Protein AF-A0A8J3YTD9-F1 (afdb_monomer_lite)

Structure (mmCIF, N/CA/C/O backbone):
data_AF-A0A8J3YTD9-F1
#
_entry.id   AF-A0A8J3YTD9-F1
#
loop_
_atom_site.group_PDB
_atom_site.id
_atom_site.type_symbol
_atom_site.label_atom_id
_atom_site.label_alt_id
_atom_site.label_comp_id
_atom_site.label_asym_id
_atom_site.label_entity_id
_atom_site.label_seq_id
_atom_site.pdbx_PDB_ins_code
_atom_site.Cartn_x
_atom_site.Cartn_y
_atom_site.Cartn_z
_atom_site.occupancy
_atom_site.B_iso_or_equiv
_atom_site.auth_seq_id
_atom_site.auth_comp_id
_atom_site.auth_asym_id
_atom_site.auth_atom_id
_atom_site.pdbx_PDB_model_num
ATOM 1 N N . MET A 1 1 ? -46.440 -43.676 -33.355 1.00 41.50 1 MET A N 1
ATOM 2 C CA . MET A 1 1 ? -45.958 -42.284 -33.492 1.00 41.50 1 MET A CA 1
ATOM 3 C C . MET A 1 1 ? -46.789 -41.432 -32.547 1.00 41.50 1 MET A C 1
ATOM 5 O O . MET A 1 1 ? -47.995 -41.354 -32.734 1.00 41.50 1 MET A O 1
ATOM 9 N N . GLY A 1 2 ? -46.187 -40.979 -31.445 1.00 42.06 2 GLY A N 1
ATOM 10 C CA . GLY A 1 2 ? -46.887 -40.362 -30.315 1.00 42.06 2 GLY A CA 1
ATOM 11 C C . GLY A 1 2 ? -47.196 -38.883 -30.542 1.00 42.06 2 GLY A C 1
ATOM 12 O O . GLY A 1 2 ? -46.351 -38.129 -31.014 1.00 42.06 2 GLY A O 1
ATOM 13 N N . VAL A 1 3 ? -48.420 -38.507 -30.192 1.00 53.19 3 VAL A N 1
ATOM 14 C C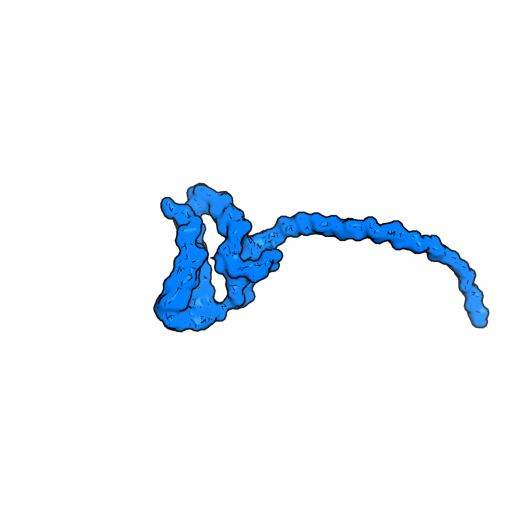A . VAL A 1 3 ? -48.952 -37.144 -30.106 1.00 53.19 3 VAL A CA 1
ATOM 15 C C . VAL A 1 3 ? -48.656 -36.576 -28.719 1.00 53.19 3 VAL A C 1
ATOM 17 O O . VAL A 1 3 ? -49.053 -37.196 -27.737 1.00 53.19 3 VAL A O 1
ATOM 20 N N . TYR A 1 4 ? -48.088 -35.368 -28.637 1.00 43.94 4 TYR A N 1
ATOM 21 C CA . TYR A 1 4 ? -48.217 -34.516 -27.449 1.00 43.94 4 TYR A CA 1
ATOM 22 C C . TYR A 1 4 ? -48.525 -33.076 -27.858 1.00 43.94 4 TYR A C 1
ATOM 24 O O . TYR A 1 4 ? -47.891 -32.485 -28.729 1.00 43.94 4 TYR A O 1
ATOM 32 N N . LYS A 1 5 ? -49.570 -32.572 -27.214 1.00 41.69 5 LYS A N 1
ATOM 33 C CA . LYS A 1 5 ? -50.223 -31.274 -27.340 1.00 41.69 5 LYS A CA 1
ATOM 34 C C . LYS A 1 5 ? -49.495 -30.202 -26.517 1.00 41.69 5 LYS A C 1
ATOM 36 O O . LYS A 1 5 ? -49.122 -30.463 -25.385 1.00 41.69 5 LYS A O 1
ATOM 41 N N . SER A 1 6 ? -49.508 -28.991 -27.074 1.00 43.78 6 SER A N 1
ATOM 42 C CA . SER A 1 6 ? -49.894 -27.712 -26.449 1.00 43.78 6 SER A CA 1
ATOM 43 C C . SER A 1 6 ? -49.101 -27.065 -25.298 1.00 43.78 6 SER A C 1
ATOM 45 O O . SER A 1 6 ? -48.844 -27.658 -24.262 1.00 43.78 6 SER A O 1
ATOM 47 N N . ALA A 1 7 ? -49.032 -25.734 -25.473 1.00 40.91 7 ALA A N 1
ATOM 48 C CA . ALA A 1 7 ? -49.181 -24.648 -24.496 1.00 40.91 7 ALA A CA 1
ATOM 49 C C . ALA A 1 7 ? -47.930 -24.187 -23.732 1.00 40.91 7 ALA A C 1
ATOM 51 O O . ALA A 1 7 ? -47.464 -24.847 -22.816 1.00 40.91 7 ALA A O 1
ATOM 52 N N . ALA A 1 8 ? -47.464 -22.971 -24.030 1.00 41.03 8 ALA A N 1
ATOM 53 C CA . ALA A 1 8 ? -47.865 -21.752 -23.313 1.00 41.03 8 ALA A CA 1
ATOM 54 C C . ALA A 1 8 ? -46.866 -20.618 -23.609 1.00 41.03 8 ALA A C 1
ATOM 56 O O . ALA A 1 8 ? -45.667 -20.756 -23.388 1.00 41.03 8 ALA A O 1
ATOM 57 N N . SER A 1 9 ? -47.364 -19.477 -24.090 1.00 48.28 9 SER A N 1
ATOM 58 C CA . SER A 1 9 ? -46.659 -18.193 -23.971 1.00 48.28 9 SER A CA 1
ATOM 59 C C . SER A 1 9 ? -46.639 -17.771 -22.487 1.00 48.28 9 SER A C 1
ATOM 61 O O . SER A 1 9 ? -47.534 -18.171 -21.739 1.00 48.28 9 SER A O 1
ATOM 63 N N . PRO A 1 10 ? -45.665 -16.958 -22.046 1.00 46.75 10 PRO A N 1
ATOM 64 C CA . PRO A 1 10 ? -45.774 -15.530 -22.319 1.00 46.75 10 PRO A CA 1
ATOM 65 C C . PRO A 1 10 ? -44.469 -14.894 -22.804 1.00 46.75 10 PRO A C 1
ATOM 67 O O . PRO A 1 10 ? -43.364 -15.233 -22.388 1.00 46.75 10 PRO A O 1
ATOM 70 N N . LEU A 1 11 ? -44.648 -13.896 -23.664 1.00 53.97 11 LEU A N 1
ATOM 71 C CA . LEU A 1 11 ? -43.687 -12.832 -23.900 1.00 53.97 11 LEU A CA 1
ATOM 72 C C . LEU A 1 11 ? -43.410 -12.152 -22.553 1.00 53.97 11 LEU A C 1
ATOM 74 O O . LEU A 1 11 ? -44.221 -11.358 -22.077 1.00 53.97 11 LEU A O 1
ATOM 78 N N . TYR A 1 12 ? -42.281 -12.477 -21.924 1.00 49.25 12 TYR A N 1
ATOM 79 C CA . TYR A 1 12 ? -41.755 -11.681 -20.823 1.00 49.25 12 TYR A CA 1
ATOM 80 C C . TYR A 1 12 ? -41.248 -10.360 -21.402 1.00 49.25 12 TYR A C 1
ATOM 82 O O . TYR A 1 12 ? -40.082 -10.194 -21.748 1.00 49.25 12 TYR A O 1
ATOM 90 N N . GLY A 1 13 ? -42.164 -9.399 -21.497 1.00 50.91 13 GLY A N 1
ATOM 91 C CA . GLY A 1 13 ? -41.803 -8.007 -21.347 1.00 50.91 13 GLY A CA 1
ATOM 92 C C . GLY A 1 13 ? -41.205 -7.833 -19.958 1.00 50.91 13 GLY A C 1
ATOM 93 O O . GLY A 1 13 ? -41.908 -7.935 -18.956 1.00 50.91 13 GLY A O 1
ATOM 94 N N . ARG A 1 14 ? -39.899 -7.594 -19.897 1.00 50.03 14 ARG A N 1
ATOM 95 C CA . ARG A 1 14 ? -39.269 -6.938 -18.757 1.00 50.03 14 ARG A CA 1
ATOM 96 C C . ARG A 1 14 ? -37.963 -6.318 -19.229 1.00 50.03 14 ARG A C 1
ATOM 98 O O . ARG A 1 14 ? -36.913 -6.947 -19.174 1.00 50.03 14 ARG A O 1
ATOM 105 N N . SER A 1 15 ? -38.042 -5.048 -19.625 1.00 54.59 15 SER A N 1
ATOM 106 C CA . SER A 1 15 ? -36.975 -4.087 -19.343 1.00 54.59 15 SER A CA 1
ATOM 107 C C . SER A 1 15 ? -36.804 -4.039 -17.825 1.00 54.59 15 SER A C 1
ATOM 109 O O . SER A 1 15 ? -37.340 -3.179 -17.135 1.00 54.59 15 SER A O 1
ATOM 111 N N . GLY A 1 16 ? -36.163 -5.067 -17.285 1.00 48.03 16 GLY A N 1
ATOM 112 C CA . GLY A 1 16 ? -35.651 -5.079 -15.937 1.00 48.03 16 GLY A CA 1
ATOM 113 C C . GLY A 1 16 ? -34.272 -4.481 -16.042 1.00 48.03 16 GLY A C 1
ATOM 114 O O . GLY A 1 16 ? -33.352 -5.168 -16.470 1.00 48.03 16 GLY A O 1
ATOM 115 N N . MET A 1 17 ? -34.166 -3.203 -15.683 1.00 50.75 17 MET A N 1
ATOM 116 C CA . MET A 1 17 ? -32.997 -2.676 -14.991 1.00 50.75 17 MET A CA 1
ATOM 117 C C . MET A 1 17 ? -32.401 -3.831 -14.182 1.00 50.75 17 MET A C 1
ATOM 119 O O . MET A 1 17 ? -33.060 -4.355 -13.275 1.00 50.75 17 MET A O 1
ATOM 123 N N . LEU A 1 18 ? -31.232 -4.323 -14.610 1.00 53.38 18 LEU A N 1
ATOM 124 C CA . LEU A 1 18 ? -30.436 -5.170 -13.737 1.00 53.38 18 LEU A CA 1
ATOM 125 C C . LEU A 1 18 ? -30.362 -4.383 -12.429 1.00 53.38 18 LEU A C 1
ATOM 127 O O . LEU A 1 18 ? -30.161 -3.169 -12.504 1.00 53.38 18 LEU A O 1
ATOM 131 N N . PRO A 1 19 ? -30.588 -4.992 -11.255 1.00 45.53 19 PRO A N 1
ATOM 132 C CA . PRO A 1 19 ? -30.117 -4.332 -10.058 1.00 45.53 19 PRO A CA 1
ATOM 133 C C . PRO A 1 19 ? -28.653 -4.023 -10.365 1.00 45.53 19 PRO A C 1
ATOM 135 O O . PRO A 1 19 ? -27.883 -4.940 -10.661 1.00 45.53 19 PRO A O 1
ATOM 138 N N . GLU A 1 20 ? -28.296 -2.740 -10.424 1.00 53.94 20 GLU A N 1
ATOM 139 C CA . GLU A 1 20 ? -26.940 -2.313 -10.143 1.00 53.94 20 GLU A CA 1
ATOM 140 C C . GLU A 1 20 ? -26.677 -2.919 -8.777 1.00 53.94 20 GLU A C 1
ATOM 142 O O . GLU A 1 20 ? -27.074 -2.378 -7.744 1.00 53.94 20 GLU A O 1
ATOM 147 N N . PHE A 1 21 ? -26.182 -4.160 -8.791 1.00 50.97 21 PHE A N 1
ATOM 148 C CA . PHE A 1 21 ? -25.705 -4.825 -7.615 1.00 50.97 21 PHE A CA 1
ATOM 149 C C . PHE A 1 21 ? -24.708 -3.810 -7.100 1.00 50.97 21 PHE A C 1
ATOM 151 O O . PHE A 1 21 ? -23.677 -3.582 -7.732 1.00 50.97 21 PHE A O 1
ATOM 158 N N . GLY A 1 22 ? -25.072 -3.127 -6.017 1.00 56.09 22 GLY A N 1
ATOM 159 C CA . GLY A 1 22 ? -24.107 -2.525 -5.132 1.00 56.09 22 GLY A CA 1
ATOM 160 C C . GLY A 1 22 ? -23.263 -3.697 -4.689 1.00 56.09 22 GLY A C 1
ATOM 161 O O . GLY A 1 22 ? -23.567 -4.367 -3.705 1.00 56.09 22 GLY A O 1
ATOM 162 N N . THR A 1 23 ? -22.295 -4.053 -5.523 1.00 49.81 23 THR A N 1
ATOM 163 C CA . THR A 1 23 ? -21.269 -4.988 -5.181 1.00 49.81 23 THR A CA 1
ATOM 164 C C . THR A 1 23 ? -20.494 -4.216 -4.144 1.00 49.81 23 THR A C 1
ATOM 166 O O . THR A 1 23 ? -19.705 -3.337 -4.480 1.00 49.81 23 THR A O 1
ATOM 169 N N . ASP A 1 24 ? -20.764 -4.506 -2.873 1.00 58.31 24 ASP A N 1
ATOM 170 C CA . ASP A 1 24 ? -19.798 -4.317 -1.796 1.00 58.31 24 ASP A CA 1
ATOM 171 C C . ASP A 1 24 ? -18.596 -5.217 -2.123 1.00 58.31 24 ASP A C 1
ATOM 173 O O . ASP A 1 24 ? -18.348 -6.263 -1.529 1.00 58.31 24 ASP A O 1
ATOM 177 N N . THR A 1 25 ? -17.927 -4.912 -3.229 1.00 69.69 25 THR A N 1
ATOM 178 C CA . THR A 1 25 ? -16.768 -5.631 -3.700 1.00 69.69 25 THR A CA 1
ATOM 179 C C . THR A 1 25 ? -15.661 -5.211 -2.772 1.00 69.69 25 THR A C 1
ATOM 181 O O . THR A 1 25 ? -15.274 -4.044 -2.715 1.00 69.69 25 THR A O 1
ATOM 184 N N . VAL A 1 26 ? -15.182 -6.175 -1.996 1.00 84.69 26 VAL A N 1
ATOM 185 C CA . VAL A 1 26 ? -14.061 -5.968 -1.094 1.00 84.69 26 VAL A CA 1
ATOM 186 C C . VAL A 1 26 ? -12.872 -5.515 -1.938 1.00 84.69 26 VAL A C 1
ATOM 188 O O . VAL A 1 26 ? -12.359 -6.267 -2.766 1.00 84.69 26 VAL A O 1
ATOM 191 N N . HIS A 1 27 ? -12.452 -4.268 -1.742 1.00 92.56 27 HIS A N 1
ATOM 192 C CA . HIS A 1 27 ? -11.261 -3.732 -2.379 1.00 92.56 27 HIS A CA 1
ATOM 193 C C . HIS A 1 27 ? -10.043 -4.425 -1.753 1.00 92.56 27 HIS A C 1
ATOM 195 O O . HIS A 1 27 ? -9.697 -4.148 -0.607 1.00 92.56 27 HIS A O 1
ATOM 201 N N . VAL A 1 28 ? -9.432 -5.358 -2.488 1.00 92.62 28 VAL A N 1
ATOM 202 C CA . VAL A 1 28 ? -8.261 -6.157 -2.081 1.00 92.62 28 VAL A CA 1
ATOM 203 C C . VAL A 1 28 ? -7.212 -6.174 -3.197 1.00 92.62 28 VAL A C 1
ATOM 205 O O . VAL A 1 28 ? -7.579 -6.004 -4.367 1.00 92.62 28 VAL A O 1
ATOM 208 N N . PRO A 1 29 ? -5.923 -6.402 -2.880 1.00 95.38 29 PRO A N 1
ATOM 209 C CA . PRO A 1 29 ? -4.887 -6.511 -3.900 1.00 95.38 29 PRO A CA 1
ATOM 210 C C . PRO A 1 29 ? -5.090 -7.760 -4.766 1.00 95.38 29 PRO A C 1
ATOM 212 O O . PRO A 1 29 ? -5.156 -8.878 -4.261 1.00 95.38 29 PRO A O 1
ATOM 215 N N . GLY A 1 30 ? -5.136 -7.566 -6.078 1.00 95.06 30 GLY A N 1
ATOM 216 C CA . GLY A 1 30 ? -4.968 -8.597 -7.092 1.00 95.06 30 GLY A CA 1
ATOM 217 C C . GLY A 1 30 ? -3.495 -8.695 -7.463 1.00 95.06 30 GLY A C 1
ATOM 218 O O . GLY A 1 30 ? -2.929 -7.773 -8.045 1.00 95.06 30 GLY A O 1
ATOM 219 N N . THR A 1 31 ? -2.855 -9.792 -7.073 1.00 93.19 31 THR A N 1
ATOM 220 C CA . THR A 1 31 ? -1.471 -10.103 -7.443 1.00 93.19 31 THR A CA 1
ATOM 221 C C . THR A 1 31 ? -1.452 -10.988 -8.695 1.00 93.19 31 THR A C 1
ATOM 223 O O . THR A 1 31 ? -2.392 -11.758 -8.908 1.00 93.19 31 THR A O 1
ATOM 226 N N . PRO A 1 32 ? -0.400 -10.920 -9.533 1.00 93.88 32 PRO A N 1
ATOM 227 C CA . PRO A 1 32 ? 0.861 -10.187 -9.351 1.00 93.88 32 PRO A CA 1
ATOM 228 C C . PRO A 1 32 ? 0.869 -8.761 -9.926 1.00 93.88 32 PRO A C 1
ATOM 230 O O . PRO A 1 32 ? 1.872 -8.071 -9.808 1.00 93.88 32 PRO A O 1
ATOM 233 N N . ASP A 1 33 ? -0.207 -8.299 -10.563 1.00 94.69 33 ASP A N 1
ATOM 234 C CA . ASP A 1 33 ? -0.247 -6.986 -11.226 1.00 94.69 33 ASP A CA 1
ATOM 235 C C . ASP A 1 33 ? -0.542 -5.807 -10.280 1.00 94.69 33 ASP A C 1
ATOM 237 O O . ASP A 1 33 ? -0.433 -4.644 -10.677 1.00 94.69 33 ASP A O 1
ATOM 241 N N . TRP A 1 34 ? -0.874 -6.098 -9.019 1.00 96.06 34 TRP A N 1
ATOM 242 C CA . TRP A 1 34 ? -1.171 -5.125 -7.965 1.00 96.06 34 TRP A CA 1
ATOM 243 C C . TRP A 1 34 ? -2.257 -4.130 -8.372 1.00 96.06 34 TRP A C 1
ATOM 245 O O . TRP A 1 34 ? -2.163 -2.920 -8.131 1.00 96.06 34 TRP A O 1
ATOM 255 N N . ARG A 1 35 ? -3.325 -4.655 -8.974 1.00 96.44 35 ARG A N 1
ATOM 256 C CA . ARG A 1 35 ? -4.576 -3.931 -9.206 1.00 96.44 35 ARG A CA 1
ATOM 257 C C . ARG A 1 35 ? -5.631 -4.390 -8.232 1.00 96.44 35 ARG A C 1
ATOM 259 O O . ARG A 1 35 ? -5.630 -5.526 -7.782 1.00 96.44 35 ARG A O 1
ATOM 266 N N . CYS A 1 36 ? -6.542 -3.504 -7.883 1.00 95.44 36 CYS A N 1
ATOM 267 C CA . CYS A 1 36 ? -7.652 -3.885 -7.040 1.00 95.44 36 CYS A CA 1
ATOM 268 C C . CYS A 1 36 ? -8.589 -4.836 -7.789 1.00 95.44 36 CYS A C 1
ATOM 270 O O . CYS A 1 36 ? -8.971 -4.565 -8.926 1.00 95.44 36 CYS A O 1
ATOM 272 N N . ILE A 1 37 ? -9.009 -5.915 -7.131 1.00 92.75 37 ILE A N 1
ATOM 273 C CA . ILE A 1 37 ? -9.948 -6.884 -7.716 1.00 92.75 37 ILE A CA 1
ATOM 274 C C . ILE A 1 37 ? -11.338 -6.261 -7.943 1.00 92.75 37 ILE A C 1
ATOM 276 O O . ILE A 1 37 ? -12.040 -6.650 -8.871 1.00 92.75 37 ILE A O 1
ATOM 280 N N . ALA A 1 38 ? -11.729 -5.286 -7.117 1.00 91.06 38 ALA A N 1
ATOM 281 C CA . ALA A 1 38 ? -13.042 -4.647 -7.178 1.00 91.06 38 ALA A CA 1
ATOM 282 C C . ALA A 1 38 ? -13.181 -3.679 -8.365 1.00 91.06 38 ALA A C 1
ATOM 284 O O . ALA A 1 38 ? -14.130 -3.767 -9.137 1.00 91.06 38 ALA A O 1
ATOM 285 N N . ASP A 1 39 ? -12.235 -2.749 -8.501 1.00 92.12 39 ASP A N 1
ATOM 286 C CA . ASP A 1 39 ? -12.315 -1.618 -9.432 1.00 92.12 39 ASP A CA 1
ATOM 287 C C . ASP A 1 39 ? -11.233 -1.634 -10.526 1.00 92.12 39 ASP A C 1
ATOM 289 O O . ASP A 1 39 ? -11.245 -0.789 -11.417 1.00 92.12 39 ASP A O 1
ATOM 293 N N . GLY A 1 40 ? -10.275 -2.567 -10.488 1.00 92.88 40 GLY A N 1
ATOM 294 C CA . GLY A 1 40 ? -9.189 -2.683 -11.476 1.00 92.88 40 GLY A CA 1
ATOM 295 C C . GLY A 1 40 ? -8.154 -1.546 -11.440 1.00 92.88 40 GLY A C 1
ATOM 296 O O . GLY A 1 40 ? -7.153 -1.577 -12.173 1.00 92.88 40 GLY A O 1
ATOM 297 N N . ALA A 1 41 ? -8.366 -0.539 -10.588 1.00 93.88 41 ALA A N 1
ATOM 298 C CA . ALA A 1 41 ? -7.431 0.551 -10.354 1.00 93.88 41 ALA A CA 1
ATOM 299 C C . ALA A 1 41 ? -6.143 0.040 -9.700 1.00 93.88 41 ALA A C 1
ATOM 301 O O . ALA A 1 41 ? -6.083 -1.067 -9.166 1.00 93.88 41 ALA A O 1
ATOM 302 N N . ARG A 1 42 ? -5.090 0.860 -9.720 1.00 94.56 42 ARG A N 1
ATOM 303 C CA . ARG A 1 42 ? -3.837 0.513 -9.046 1.00 94.56 42 ARG A CA 1
ATOM 304 C C . ARG A 1 42 ? -4.070 0.369 -7.541 1.00 94.56 42 ARG A C 1
ATOM 306 O O . ARG A 1 42 ? -4.648 1.262 -6.925 1.00 94.56 42 ARG A O 1
ATOM 313 N N . TRP A 1 43 ? -3.613 -0.740 -6.967 1.00 94.62 43 TRP A N 1
ATOM 314 C CA . TRP A 1 43 ? -3.680 -0.969 -5.532 1.00 94.62 43 TRP A CA 1
ATOM 315 C C . TRP A 1 43 ? -2.551 -0.216 -4.795 1.00 94.62 43 TRP A C 1
ATOM 317 O O . TRP A 1 43 ? -1.395 -0.310 -5.219 1.00 94.62 43 TRP A O 1
ATOM 327 N N . PRO A 1 44 ? -2.839 0.461 -3.666 1.00 96.06 44 PRO A N 1
ATOM 328 C CA . PRO A 1 44 ? -4.156 0.603 -3.044 1.00 96.06 44 PRO A CA 1
ATOM 329 C C . PRO A 1 44 ? -5.024 1.681 -3.719 1.00 96.06 44 PRO A C 1
ATOM 331 O O . PRO A 1 44 ? -4.659 2.859 -3.814 1.00 96.06 44 PRO A O 1
ATOM 334 N N . CYS A 1 45 ? -6.223 1.282 -4.151 1.00 95.69 45 CYS A N 1
ATOM 335 C CA . CYS A 1 45 ? -7.220 2.208 -4.688 1.00 95.69 45 CYS A CA 1
ATOM 336 C C . CYS A 1 45 ? -7.825 3.063 -3.566 1.00 95.69 45 CYS A C 1
ATOM 338 O O . CYS A 1 45 ? -7.659 2.759 -2.388 1.00 95.69 45 CYS A O 1
ATOM 340 N N . GLU A 1 46 ? -8.507 4.156 -3.905 1.00 94.25 46 GLU A N 1
ATOM 341 C CA . GLU A 1 46 ? -9.014 5.107 -2.904 1.00 94.25 46 GLU A CA 1
ATOM 342 C C . GLU A 1 46 ? -9.965 4.455 -1.887 1.00 94.25 46 GLU A C 1
ATOM 344 O O . GLU A 1 46 ? -9.765 4.597 -0.682 1.00 94.25 46 GLU A O 1
ATOM 349 N N . ALA A 1 47 ? -10.926 3.655 -2.355 1.00 93.38 47 ALA A N 1
ATOM 350 C CA . ALA A 1 47 ? -11.837 2.915 -1.484 1.00 93.38 47 ALA A CA 1
ATOM 351 C C . ALA A 1 47 ? -11.107 1.864 -0.624 1.00 93.38 47 ALA A C 1
ATOM 353 O O . ALA A 1 47 ? -11.414 1.701 0.556 1.00 93.38 47 ALA A O 1
ATOM 354 N N . GLY A 1 48 ? -10.087 1.195 -1.177 1.00 94.31 48 GLY A N 1
ATOM 355 C CA . GLY A 1 48 ? -9.225 0.284 -0.419 1.00 94.31 48 GLY A CA 1
ATOM 356 C C . GLY A 1 48 ? -8.457 0.998 0.696 1.00 94.31 48 GLY A C 1
ATOM 357 O O . GLY A 1 48 ? -8.376 0.481 1.807 1.00 94.31 48 GLY A O 1
ATOM 358 N N . ARG A 1 49 ? -7.955 2.213 0.431 1.00 95.12 49 ARG A N 1
ATOM 359 C CA . ARG A 1 49 ? -7.278 3.055 1.431 1.00 95.12 49 ARG A CA 1
ATOM 360 C C . ARG A 1 49 ? -8.215 3.452 2.565 1.00 95.12 49 ARG A C 1
ATOM 362 O O . ARG A 1 49 ? -7.857 3.278 3.723 1.00 95.12 49 ARG A O 1
ATOM 369 N N . GLN A 1 50 ? -9.418 3.929 2.245 1.00 93.94 50 GLN A N 1
ATOM 370 C CA . GLN A 1 50 ? -10.425 4.291 3.252 1.00 93.94 50 GLN A CA 1
ATOM 371 C C . GLN A 1 50 ? -10.775 3.089 4.137 1.00 93.94 50 GLN A C 1
ATOM 373 O O . GLN A 1 50 ? -10.639 3.161 5.357 1.00 93.94 50 GLN A O 1
ATOM 378 N N . ARG A 1 51 ? -11.096 1.946 3.519 1.00 92.44 51 ARG A N 1
ATOM 379 C CA . ARG A 1 51 ? -11.432 0.711 4.235 1.00 92.44 51 ARG A CA 1
ATOM 380 C C . ARG A 1 51 ? -10.299 0.229 5.140 1.00 92.44 51 ARG A C 1
ATOM 382 O O . ARG A 1 51 ? -10.552 -0.161 6.274 1.00 92.44 51 ARG A O 1
ATOM 389 N N . LEU A 1 52 ? -9.057 0.240 4.658 1.00 93.75 52 LEU A N 1
ATOM 390 C CA . LEU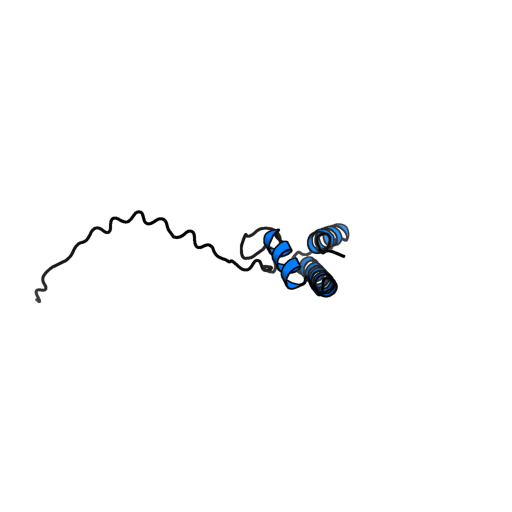 A 1 52 ? -7.898 -0.157 5.458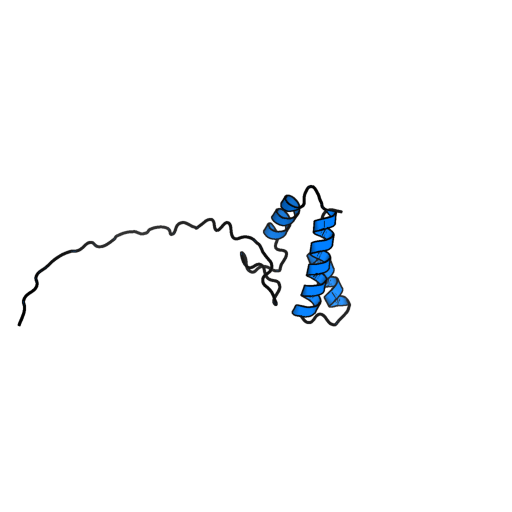 1.00 93.75 52 LEU A CA 1
ATOM 391 C C . LEU A 1 52 ? -7.655 0.800 6.631 1.00 93.75 52 LEU A C 1
ATOM 393 O O . LEU A 1 52 ? -7.377 0.335 7.734 1.00 93.75 52 LEU A O 1
ATOM 397 N N . THR A 1 53 ? -7.794 2.112 6.422 1.00 94.69 53 THR A N 1
ATOM 398 C CA . THR A 1 53 ? -7.710 3.098 7.511 1.00 94.69 53 THR A CA 1
ATOM 399 C C . THR A 1 53 ? -8.767 2.831 8.574 1.00 94.69 53 THR A C 1
ATOM 401 O O . THR A 1 53 ? -8.440 2.804 9.754 1.00 94.69 53 THR A O 1
ATOM 404 N N . GLU A 1 54 ? -10.017 2.589 8.178 1.00 93.44 54 GLU A N 1
ATOM 405 C CA . GLU A 1 54 ? -11.111 2.287 9.108 1.00 93.44 54 GLU A CA 1
ATOM 406 C C . GLU A 1 54 ? -10.859 0.986 9.882 1.00 93.44 54 GLU A C 1
ATOM 408 O O . GLU A 1 54 ? -11.009 0.944 11.101 1.00 93.44 54 GLU A O 1
ATOM 413 N N . GLN A 1 55 ? -10.415 -0.070 9.193 1.00 93.50 55 GLN A N 1
ATOM 414 C CA . GLN A 1 55 ? -10.113 -1.370 9.802 1.00 93.50 55 GLN A CA 1
ATOM 415 C C . GLN A 1 55 ? -8.955 -1.319 10.805 1.00 93.50 55 GLN A C 1
ATOM 417 O O . GLN A 1 55 ? -8.908 -2.125 11.736 1.00 93.50 55 GLN A O 1
ATOM 422 N N . HIS A 1 56 ? -8.021 -0.390 10.612 1.00 95.12 56 HIS A N 1
ATOM 423 C CA . HIS A 1 56 ? -6.839 -0.213 11.448 1.00 95.12 56 HIS A CA 1
ATOM 424 C C . HIS A 1 56 ? -6.857 1.105 12.232 1.00 95.12 56 HIS A C 1
ATOM 426 O O . HIS A 1 56 ? -5.803 1.545 12.692 1.00 95.12 56 HIS A O 1
ATOM 432 N N . ALA A 1 57 ? -8.028 1.721 12.426 1.00 93.12 57 ALA A N 1
ATOM 433 C CA . ALA A 1 57 ? -8.147 3.027 13.075 1.00 93.12 57 ALA A CA 1
ATOM 434 C C . ALA A 1 57 ? -7.525 3.045 14.483 1.00 93.12 57 ALA A C 1
ATOM 436 O O . ALA A 1 57 ? -6.834 3.993 14.846 1.00 93.12 57 ALA A O 1
ATOM 437 N N . ASP A 1 58 ? -7.689 1.960 15.246 1.00 94.88 58 ASP A N 1
ATOM 438 C CA . ASP A 1 58 ? -7.104 1.814 16.586 1.00 94.88 58 ASP A CA 1
ATOM 439 C C . ASP A 1 58 ? -5.613 1.427 16.569 1.00 94.88 58 ASP A C 1
ATOM 441 O O . ASP A 1 58 ? -4.941 1.464 17.602 1.00 94.88 58 ASP A O 1
ATOM 445 N N . ARG A 1 59 ? -5.090 0.986 15.417 1.00 93.19 59 ARG A N 1
ATOM 446 C CA . ARG A 1 59 ? -3.739 0.418 15.260 1.00 93.19 59 ARG A CA 1
ATOM 447 C C . ARG A 1 59 ? -3.076 0.876 13.948 1.00 93.19 59 ARG A C 1
ATOM 449 O O . ARG A 1 59 ? -2.747 0.039 13.103 1.00 93.19 59 ARG A O 1
ATOM 456 N N . PRO A 1 60 ? -2.802 2.183 13.777 1.00 91.56 60 PRO A N 1
ATOM 457 C CA . PRO A 1 60 ? -2.197 2.719 12.550 1.00 91.56 60 PRO A CA 1
ATOM 458 C C . PRO A 1 60 ? -0.793 2.155 12.267 1.00 91.56 60 PRO A C 1
ATOM 460 O O . PRO A 1 60 ? -0.404 1.989 11.111 1.00 91.56 60 PRO A O 1
ATOM 463 N N . ALA A 1 61 ? -0.044 1.769 13.307 1.00 94.50 61 ALA A N 1
ATOM 464 C CA . ALA A 1 61 ? 1.257 1.113 13.159 1.00 94.50 61 ALA A CA 1
ATOM 465 C C . ALA A 1 61 ? 1.164 -0.269 12.475 1.00 94.50 61 ALA A C 1
ATOM 467 O O . ALA A 1 61 ? 2.062 -0.639 11.709 1.00 94.50 61 ALA A O 1
ATOM 468 N N . ASP A 1 62 ? 0.072 -1.011 12.700 1.00 95.62 62 ASP A N 1
ATOM 469 C CA . ASP A 1 62 ? -0.170 -2.297 12.034 1.00 95.62 62 ASP A CA 1
ATOM 470 C C . ASP A 1 62 ? -0.419 -2.074 10.540 1.00 95.62 62 ASP A C 1
ATOM 472 O O . ASP A 1 62 ? 0.136 -2.793 9.708 1.00 95.62 62 ASP A O 1
ATOM 476 N N . LEU A 1 63 ? -1.194 -1.039 10.192 1.00 95.81 63 LEU A N 1
ATOM 477 C CA . LEU A 1 63 ? -1.444 -0.664 8.802 1.00 95.81 63 LEU A CA 1
ATOM 478 C C . LEU A 1 63 ? -0.154 -0.254 8.089 1.00 95.81 63 LEU A C 1
ATOM 480 O O . LEU A 1 63 ? 0.115 -0.719 6.983 1.00 95.81 63 LEU A O 1
ATOM 484 N N . LEU A 1 64 ? 0.678 0.567 8.733 1.00 96.50 64 LEU A N 1
ATOM 485 C CA . LEU A 1 64 ? 1.972 0.966 8.183 1.00 96.50 64 LEU A CA 1
ATOM 486 C C . LEU A 1 64 ? 2.863 -0.252 7.907 1.00 96.50 64 LEU A C 1
ATOM 488 O O . LEU A 1 64 ? 3.489 -0.344 6.850 1.00 96.50 64 LEU A O 1
ATOM 492 N N . THR A 1 65 ? 2.905 -1.198 8.843 1.00 96.88 65 THR A N 1
ATOM 493 C CA . THR A 1 65 ? 3.679 -2.439 8.702 1.00 96.88 65 THR A CA 1
ATOM 494 C C . THR A 1 65 ? 3.147 -3.297 7.554 1.00 96.88 65 THR A C 1
ATOM 496 O O . THR A 1 65 ? 3.925 -3.743 6.709 1.00 96.88 65 THR A O 1
ATOM 499 N N . LEU A 1 66 ? 1.824 -3.471 7.475 1.00 95.88 66 LEU A N 1
ATOM 500 C CA . LEU A 1 66 ? 1.156 -4.198 6.397 1.00 95.88 66 LEU A CA 1
ATOM 501 C C . LEU A 1 66 ? 1.462 -3.582 5.025 1.00 95.88 66 LEU A C 1
ATOM 503 O O . LEU A 1 66 ? 1.788 -4.304 4.078 1.00 95.88 66 LEU A O 1
ATOM 507 N N . MET A 1 67 ? 1.387 -2.254 4.913 1.00 97.31 67 MET A N 1
ATOM 508 C CA . MET A 1 67 ? 1.619 -1.563 3.647 1.00 97.31 67 MET A CA 1
ATOM 509 C C . MET A 1 67 ? 3.083 -1.583 3.217 1.00 97.31 67 MET A C 1
ATOM 511 O O . MET A 1 67 ? 3.351 -1.743 2.027 1.00 97.31 67 MET A O 1
ATOM 515 N N . LYS A 1 68 ? 4.033 -1.513 4.156 1.00 97.19 68 LYS A N 1
ATOM 516 C CA . LYS A 1 68 ? 5.463 -1.694 3.860 1.00 97.19 68 LYS A CA 1
ATOM 517 C C . LYS A 1 68 ? 5.757 -3.094 3.325 1.00 97.19 68 LYS A C 1
ATOM 519 O O . LYS A 1 68 ? 6.352 -3.217 2.258 1.00 97.19 68 LYS A O 1
ATOM 524 N N . ALA A 1 69 ? 5.264 -4.133 4.000 1.00 97.06 69 ALA A N 1
ATOM 525 C CA . ALA A 1 69 ? 5.433 -5.514 3.544 1.00 97.06 69 ALA A CA 1
ATOM 526 C C . ALA A 1 69 ? 4.788 -5.745 2.163 1.00 97.06 69 ALA A C 1
ATOM 528 O O . ALA A 1 69 ? 5.354 -6.418 1.298 1.00 97.06 69 ALA A O 1
ATOM 529 N N . SER A 1 70 ? 3.620 -5.138 1.927 1.00 96.44 70 SER A N 1
ATOM 530 C CA . SER A 1 70 ? 2.943 -5.176 0.626 1.00 96.44 70 SER A CA 1
ATOM 531 C C . SER A 1 70 ? 3.757 -4.473 -0.463 1.00 96.44 70 SER A C 1
ATOM 533 O O . 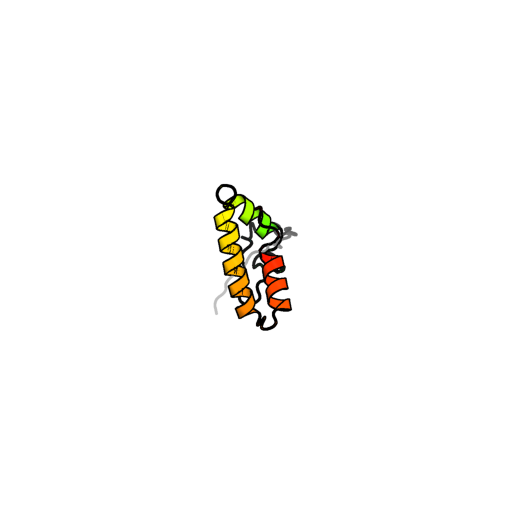SER A 1 70 ? 3.881 -5.002 -1.563 1.00 96.44 70 SER A O 1
ATOM 535 N N . ALA A 1 71 ? 4.373 -3.326 -0.160 1.00 96.69 71 ALA A N 1
ATOM 536 C CA . ALA A 1 71 ? 5.230 -2.602 -1.095 1.00 96.69 71 ALA A CA 1
ATOM 537 C C . ALA A 1 71 ? 6.467 -3.406 -1.503 1.00 96.69 71 ALA A C 1
ATOM 539 O O . ALA A 1 71 ? 6.822 -3.430 -2.682 1.00 96.69 71 ALA A O 1
ATOM 540 N N . GLU A 1 72 ? 7.102 -4.099 -0.557 1.00 96.81 72 GLU A N 1
ATOM 541 C CA . GLU A 1 72 ? 8.239 -4.976 -0.849 1.00 96.81 72 GLU A CA 1
ATOM 542 C C . GLU A 1 72 ? 7.840 -6.125 -1.777 1.00 96.81 72 GLU A C 1
ATOM 544 O O . GLU A 1 72 ? 8.527 -6.389 -2.767 1.00 96.81 72 GLU A O 1
ATOM 549 N N . ARG A 1 73 ? 6.694 -6.761 -1.504 1.00 97.50 73 ARG A N 1
ATOM 550 C CA . ARG A 1 73 ? 6.134 -7.816 -2.356 1.00 97.50 73 ARG A CA 1
ATOM 551 C C . ARG A 1 73 ? 5.804 -7.290 -3.755 1.00 97.50 73 ARG A C 1
ATOM 553 O O . ARG A 1 73 ? 6.163 -7.923 -4.741 1.00 97.50 73 ARG A O 1
ATOM 560 N N . ALA A 1 74 ? 5.212 -6.102 -3.842 1.00 97.00 74 ALA A N 1
ATOM 561 C CA . ALA A 1 74 ? 4.878 -5.464 -5.107 1.00 97.00 74 ALA A CA 1
ATOM 562 C C . ALA A 1 74 ? 6.100 -5.113 -5.947 1.00 97.00 74 ALA A C 1
ATOM 564 O O . ALA A 1 74 ? 6.058 -5.247 -7.166 1.00 97.00 74 ALA A O 1
ATOM 565 N N . CYS A 1 75 ? 7.205 -4.717 -5.316 1.00 97.25 75 CYS A N 1
ATOM 566 C CA . CYS A 1 75 ? 8.456 -4.515 -6.038 1.00 97.25 75 CYS A CA 1
ATOM 567 C C . CYS A 1 75 ? 8.945 -5.809 -6.699 1.00 97.25 75 CYS A C 1
ATOM 569 O O . CYS A 1 75 ? 9.441 -5.758 -7.819 1.00 97.25 75 CYS A O 1
ATOM 571 N N . ILE A 1 76 ? 8.800 -6.954 -6.024 1.00 96.88 76 ILE A N 1
ATOM 572 C CA . ILE A 1 76 ? 9.201 -8.260 -6.565 1.00 96.88 76 ILE A CA 1
ATOM 573 C C . ILE A 1 76 ? 8.269 -8.665 -7.710 1.00 96.88 76 ILE A C 1
ATOM 575 O O . ILE A 1 76 ? 8.741 -8.967 -8.801 1.00 96.88 76 ILE A O 1
ATOM 579 N N . ASP A 1 77 ? 6.956 -8.633 -7.482 1.00 96.94 77 ASP A N 1
ATOM 580 C CA . ASP A 1 77 ? 5.969 -9.102 -8.460 1.00 96.94 77 ASP A CA 1
ATOM 581 C C . ASP A 1 77 ? 5.950 -8.242 -9.738 1.00 96.94 77 ASP A C 1
ATOM 583 O O . ASP A 1 77 ? 5.745 -8.766 -10.832 1.00 96.94 77 ASP A O 1
ATOM 587 N N . LEU A 1 78 ? 6.197 -6.931 -9.615 1.00 95.88 78 LEU A N 1
ATOM 588 C CA . LEU A 1 78 ? 6.251 -5.996 -10.745 1.00 95.88 78 LEU A CA 1
ATOM 589 C C . LEU A 1 78 ? 7.638 -5.902 -11.406 1.00 95.88 78 LEU A C 1
ATOM 591 O O . LEU A 1 78 ? 7.780 -5.164 -12.380 1.00 95.88 78 LEU A O 1
ATOM 595 N N . GLY A 1 79 ? 8.657 -6.599 -10.888 1.00 96.12 79 GLY A N 1
ATOM 596 C CA . GLY A 1 79 ? 10.026 -6.530 -11.418 1.00 96.12 79 GLY A CA 1
ATOM 597 C C . GLY A 1 79 ? 10.667 -5.144 -11.275 1.00 96.12 79 GLY A C 1
ATOM 598 O O . GLY A 1 79 ? 11.328 -4.653 -12.186 1.00 96.12 79 GLY A O 1
ATOM 599 N N . ALA A 1 80 ? 10.430 -4.460 -10.153 1.00 95.19 80 ALA A N 1
ATOM 600 C CA . ALA A 1 80 ? 11.036 -3.163 -9.865 1.00 95.19 80 ALA A CA 1
ATOM 601 C C . ALA A 1 80 ? 12.474 -3.338 -9.351 1.00 95.19 80 ALA A C 1
ATOM 603 O O . ALA A 1 80 ? 12.736 -3.273 -8.144 1.00 95.19 80 ALA A O 1
ATOM 604 N N . ASP A 1 81 ? 13.398 -3.563 -10.282 1.00 92.38 81 ASP A N 1
ATOM 605 C CA . ASP A 1 81 ? 14.823 -3.750 -9.987 1.00 92.38 81 ASP A CA 1
ATOM 606 C C . ASP A 1 81 ? 15.533 -2.420 -9.682 1.00 92.38 81 ASP A C 1
ATOM 608 O O . ASP A 1 81 ? 16.396 -2.344 -8.807 1.00 92.38 81 ASP A O 1
ATOM 612 N N . GLU A 1 82 ? 15.116 -1.340 -10.347 1.00 95.94 82 GLU A N 1
ATOM 613 C CA . GLU A 1 82 ? 15.747 -0.028 -10.203 1.00 95.94 82 GLU A CA 1
ATOM 614 C C . GLU A 1 82 ? 15.309 0.701 -8.917 1.00 95.94 82 GLU A C 1
ATOM 616 O O . GLU A 1 82 ? 14.109 0.757 -8.613 1.00 95.94 82 GLU A O 1
ATOM 621 N N . PRO A 1 83 ? 16.230 1.375 -8.194 1.00 95.62 83 PRO A N 1
ATOM 622 C CA . PRO A 1 83 ? 15.917 2.083 -6.949 1.00 95.62 83 PRO A CA 1
ATOM 623 C C . PRO A 1 83 ? 14.767 3.090 -7.073 1.00 95.62 83 PRO A C 1
ATOM 625 O O . PRO A 1 83 ? 13.919 3.181 -6.187 1.00 95.62 83 PRO A O 1
ATOM 628 N N . ALA A 1 84 ? 14.697 3.816 -8.193 1.00 96.00 84 ALA A N 1
ATOM 629 C CA . ALA A 1 84 ? 13.643 4.795 -8.441 1.00 96.00 84 ALA A CA 1
ATOM 630 C C . ALA A 1 84 ? 12.254 4.147 -8.597 1.00 96.00 84 ALA A C 1
ATOM 632 O O . ALA A 1 84 ? 11.260 4.698 -8.124 1.00 96.00 84 ALA A O 1
ATOM 633 N N . ALA A 1 85 ? 12.178 2.968 -9.225 1.00 94.75 85 ALA A N 1
ATOM 634 C CA . ALA A 1 85 ? 10.926 2.230 -9.379 1.00 94.75 85 ALA A CA 1
ATOM 635 C C . ALA A 1 85 ? 10.435 1.691 -8.028 1.00 94.75 85 ALA A C 1
ATOM 637 O O . ALA A 1 85 ? 9.251 1.811 -7.704 1.00 94.75 85 ALA A O 1
ATOM 638 N N . ARG A 1 86 ? 11.357 1.172 -7.208 1.00 96.25 86 ARG A N 1
ATOM 639 C CA . ARG A 1 86 ? 11.069 0.699 -5.845 1.00 96.25 86 ARG A CA 1
ATOM 640 C C . ARG A 1 86 ? 10.533 1.816 -4.958 1.00 96.25 86 ARG A C 1
ATOM 642 O O . ARG A 1 86 ? 9.505 1.646 -4.310 1.00 96.25 86 ARG A O 1
ATOM 649 N N . GLU A 1 87 ? 11.190 2.972 -4.987 1.00 96.56 87 GLU A N 1
ATOM 650 C CA . GLU A 1 87 ? 10.757 4.164 -4.257 1.00 96.56 87 GLU A CA 1
ATOM 651 C C . GLU A 1 87 ? 9.362 4.624 -4.706 1.00 96.56 87 GLU A C 1
ATOM 653 O O . GLU A 1 87 ? 8.502 4.900 -3.874 1.00 96.56 87 GLU A O 1
ATOM 658 N N . ALA A 1 88 ? 9.081 4.638 -6.013 1.00 96.81 88 ALA A N 1
ATOM 659 C CA . ALA A 1 88 ? 7.761 5.007 -6.526 1.00 96.81 88 ALA A CA 1
ATOM 660 C C . ALA A 1 88 ? 6.645 4.039 -6.079 1.00 96.81 88 ALA A C 1
ATOM 662 O O . ALA A 1 88 ? 5.517 4.468 -5.810 1.00 96.81 88 ALA A O 1
ATOM 663 N N . ILE A 1 89 ? 6.935 2.736 -5.988 1.00 96.50 89 ILE A N 1
ATOM 664 C CA . ILE A 1 89 ? 6.002 1.737 -5.445 1.00 96.50 89 ILE A CA 1
ATOM 665 C C . ILE A 1 89 ? 5.795 1.964 -3.950 1.00 96.50 89 ILE A C 1
ATOM 667 O O . ILE A 1 89 ? 4.647 2.077 -3.518 1.00 96.50 89 ILE A O 1
ATOM 671 N N . HIS A 1 90 ? 6.881 2.079 -3.184 1.00 96.50 90 HIS A N 1
ATOM 672 C CA . HIS A 1 90 ? 6.824 2.279 -1.740 1.00 96.50 90 HIS A CA 1
ATOM 673 C C . HIS A 1 90 ? 6.024 3.532 -1.384 1.00 96.50 90 HIS A C 1
ATOM 675 O O . HIS A 1 90 ? 5.064 3.451 -0.621 1.00 96.50 90 HIS A O 1
ATOM 681 N N . ARG A 1 91 ? 6.338 4.662 -2.024 1.00 96.06 91 ARG A N 1
ATOM 682 C CA . ARG A 1 91 ? 5.628 5.928 -1.842 1.00 96.06 91 ARG A CA 1
ATOM 683 C C . ARG A 1 91 ? 4.130 5.789 -2.078 1.00 96.06 91 ARG A C 1
ATOM 685 O O . ARG A 1 91 ? 3.322 6.159 -1.237 1.00 96.06 91 ARG A O 1
ATOM 692 N N . HIS A 1 92 ? 3.735 5.194 -3.203 1.00 95.75 92 HIS A N 1
ATOM 693 C CA . HIS A 1 92 ? 2.316 5.007 -3.508 1.00 95.75 92 HIS A CA 1
ATOM 694 C C . HIS A 1 92 ? 1.585 4.146 -2.4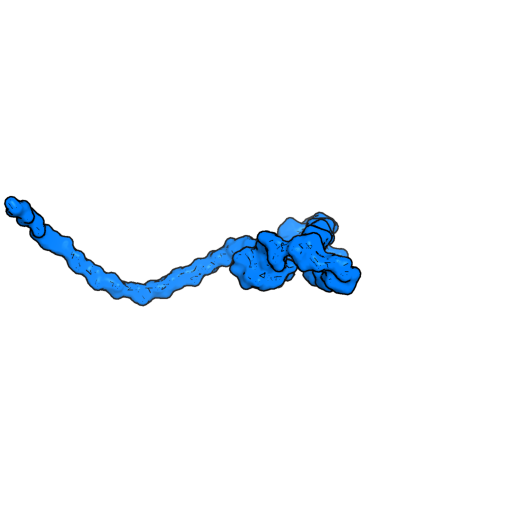75 1.00 95.75 92 HIS A C 1
ATOM 696 O O . HIS A 1 92 ? 0.423 4.407 -2.166 1.00 95.75 92 HIS A O 1
ATOM 702 N N . MET A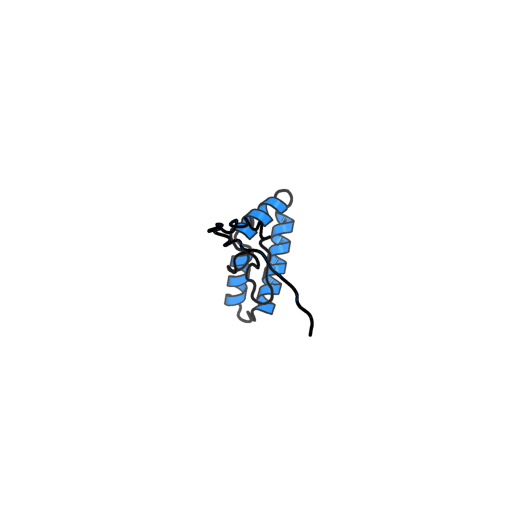 1 93 ? 2.248 3.106 -1.973 1.00 95.56 93 MET A N 1
ATOM 703 C CA . MET A 1 93 ? 1.647 2.181 -1.023 1.00 95.56 93 MET A CA 1
ATOM 704 C C . MET A 1 93 ? 1.621 2.711 0.405 1.00 95.56 93 MET A C 1
ATOM 706 O O . MET A 1 93 ? 0.748 2.291 1.156 1.00 95.56 93 MET A O 1
ATOM 710 N N . VAL A 1 94 ? 2.534 3.605 0.787 1.00 95.81 94 VAL A N 1
ATOM 711 C CA . VAL A 1 94 ? 2.746 3.971 2.193 1.00 95.81 94 VAL A CA 1
ATOM 712 C C . VAL A 1 94 ? 2.368 5.419 2.511 1.00 95.81 94 VAL A C 1
ATOM 714 O O . VAL A 1 94 ? 1.857 5.659 3.598 1.00 95.81 94 VAL A O 1
ATOM 717 N N . ASP A 1 95 ? 2.531 6.374 1.592 1.00 95.25 95 ASP A N 1
ATOM 718 C CA . ASP A 1 95 ? 2.406 7.814 1.902 1.00 95.25 95 ASP A CA 1
ATOM 719 C C . ASP A 1 95 ? 1.014 8.260 2.369 1.00 95.25 95 ASP A C 1
ATOM 721 O O . ASP A 1 95 ? 0.862 9.331 2.948 1.00 95.25 95 ASP A O 1
ATOM 725 N N . TRP A 1 96 ? -0.020 7.473 2.089 1.00 93.81 96 TRP A N 1
ATOM 726 C CA . TRP A 1 96 ? -1.386 7.781 2.507 1.00 93.81 96 TRP A CA 1
ATOM 727 C C . TRP A 1 96 ? -1.712 7.274 3.917 1.00 93.81 96 TRP A C 1
ATOM 729 O O . TRP A 1 96 ? -2.762 7.632 4.449 1.00 93.81 96 TRP A O 1
ATOM 739 N N . VAL A 1 97 ? -0.870 6.411 4.495 1.00 92.12 97 VAL A N 1
ATOM 740 C CA . VAL A 1 97 ? -1.113 5.826 5.815 1.00 92.12 97 VAL A CA 1
ATOM 741 C C . VAL A 1 97 ? -0.932 6.918 6.873 1.00 92.12 97 VAL A C 1
ATOM 743 O O . VAL A 1 97 ? 0.132 7.538 6.911 1.00 92.12 97 VAL A O 1
ATOM 746 N N . PRO A 1 98 ? -1.930 7.164 7.742 1.00 81.56 98 PRO A N 1
ATOM 747 C CA . PRO A 1 98 ? -1.785 8.141 8.812 1.00 81.56 98 PRO A CA 1
ATOM 748 C C . PRO A 1 98 ? -0.697 7.685 9.797 1.00 81.56 98 PRO A C 1
ATOM 750 O O . PRO A 1 98 ? -0.767 6.579 10.337 1.00 81.56 98 PRO A O 1
ATOM 753 N N . THR A 1 99 ? 0.310 8.536 10.001 1.00 69.81 99 THR A N 1
ATOM 754 C CA . THR A 1 99 ? 1.413 8.359 10.964 1.00 69.81 99 THR A CA 1
ATOM 755 C C . THR A 1 99 ? 1.220 9.195 12.212 1.00 69.81 99 THR A C 1
ATOM 757 O O . THR A 1 99 ? 0.797 10.363 12.045 1.00 69.81 99 THR A O 1
#

Radius of gyration: 23.62 Å; chains: 1; bounding box: 66×51×50 Å

Organism: NCBI:txid741659

pLDDT: mean 83.04, std 20.02, range [40.91, 97.5]

Secondary structure (DSSP, 8-state):
----------------------------EETTTTEETTT-SBSSPHHHHHHHHHHTTT-HHHHHHHHHHHHHHHHHHTT--SHHHHHHHHHHHHTTS--

Sequence (99 aa):
MGVYKSAASPLYGRSGMLPEFGTDTVHVPGTPDWRCIADGARWPCEAGRQRLTEQHADRPADLLTLMKASAERACIDLGADEPAAREAIHRHMVDWVPT

Foldseek 3Di:
DDDDDDDDDDDPPDPDPDPPPPPPPQQDADPDQQATPPPRHHPPDPVVLVVLCVVCVVPLVVQQVVLQVVLVSNCVSVVVPDPVSSVVSSCVSHVSRDD